Protein AF-A0A3S1ZKA1-F1 (afdb_monomer_lite)

Secondary structure (DSSP, 8-state):
-TTTS-SSSTT--S-SHHHHHHHHHGGGT--TTS--PPP-TT-EE---TTT----EE-----BTB------SS---------TTTTS---SSSPPPPPPP--------S-PPP----TT--

Sequence (121 aa):
YWVTKDKDHPFVTRYNCYCNLTRAVAPHGLKAADLHDNVNLFMKCYIDPETGLHPWEVTDVKKGDYVEFYAEMDVLCAVSICPSASGRYSYEEEQEATRPIDIEIYDTGKFLPDYEDPLDL

Radius of gyration: 18.37 Å; chains: 1; bounding box: 40×42×48 Å

Structure (mmCIF, N/CA/C/O backbone):
data_AF-A0A3S1ZKA1-F1
#
_entry.id   AF-A0A3S1ZKA1-F1
#
loop_
_atom_site.group_PDB
_atom_site.id
_atom_site.type_symbol
_atom_site.label_atom_id
_atom_site.label_alt_id
_atom_site.label_comp_id
_atom_site.label_asym_id
_atom_site.label_entity_id
_atom_site.label_seq_id
_atom_site.pdbx_PDB_ins_code
_atom_site.Cartn_x
_atom_site.Cartn_y
_atom_site.Cartn_z
_atom_site.occupancy
_atom_site.B_iso_or_equiv
_atom_site.auth_seq_id
_atom_site.auth_comp_id
_atom_site.auth_asym_id
_atom_site.auth_atom_id
_atom_site.pdbx_PDB_model_num
ATOM 1 N N . TYR A 1 1 ? -2.595 -8.058 -18.701 1.00 49.69 1 TYR A N 1
ATOM 2 C CA . TYR A 1 1 ? -3.835 -7.945 -19.488 1.00 49.69 1 TYR A CA 1
ATOM 3 C C . TYR A 1 1 ? -3.991 -6.541 -20.059 1.00 49.69 1 TYR A C 1
ATOM 5 O O . TYR A 1 1 ? -4.034 -6.413 -21.272 1.00 49.69 1 TYR A O 1
ATOM 13 N N . TRP A 1 2 ? -3.993 -5.493 -19.224 1.00 44.47 2 TRP A N 1
ATOM 14 C CA . TRP A 1 2 ? -4.221 -4.106 -19.665 1.00 44.47 2 TRP A CA 1
ATOM 15 C C . TRP A 1 2 ? -3.203 -3.567 -20.685 1.00 44.47 2 TRP A C 1
ATOM 17 O O . TRP A 1 2 ? -3.601 -2.911 -21.639 1.00 44.47 2 TRP A O 1
ATOM 27 N N . VAL A 1 3 ? -1.914 -3.890 -20.529 1.00 54.53 3 VAL A N 1
ATOM 28 C CA . VAL A 1 3 ? -0.844 -3.373 -21.407 1.00 54.53 3 VAL A CA 1
ATOM 29 C C . VAL A 1 3 ? -0.718 -4.173 -22.709 1.00 54.53 3 VAL A C 1
ATOM 31 O O . VAL A 1 3 ? -0.553 -3.598 -23.778 1.00 54.53 3 VAL A O 1
ATOM 34 N N . THR A 1 4 ? -0.826 -5.502 -22.643 1.00 61.00 4 THR A N 1
ATOM 35 C CA . THR A 1 4 ? -0.540 -6.392 -23.782 1.00 61.00 4 THR A CA 1
ATOM 36 C C . THR A 1 4 ? -1.759 -6.698 -24.648 1.00 61.00 4 THR A C 1
ATOM 38 O O . THR A 1 4 ? -1.586 -7.150 -25.774 1.00 61.00 4 THR A O 1
ATOM 41 N N . LYS A 1 5 ? -2.989 -6.524 -24.131 1.00 67.56 5 LYS A N 1
ATOM 42 C CA . LYS A 1 5 ? -4.272 -7.009 -24.704 1.00 67.56 5 LYS A CA 1
ATOM 43 C C . LYS A 1 5 ? -4.340 -8.516 -25.012 1.00 67.56 5 LYS A C 1
ATOM 45 O O . LYS A 1 5 ? -5.417 -9.034 -25.280 1.00 67.56 5 LYS A O 1
ATOM 50 N N . ASP A 1 6 ? -3.225 -9.223 -24.900 1.00 73.81 6 ASP A N 1
ATOM 51 C CA . ASP A 1 6 ? -3.096 -10.668 -24.912 1.00 73.81 6 ASP A CA 1
ATOM 52 C C . ASP A 1 6 ? -3.074 -11.188 -23.466 1.00 73.81 6 ASP A C 1
ATOM 54 O O . ASP A 1 6 ? -2.237 -10.779 -22.653 1.00 73.81 6 ASP A O 1
ATOM 58 N N . LYS A 1 7 ? -4.041 -12.051 -23.140 1.00 69.25 7 LYS A N 1
ATOM 59 C CA . LYS A 1 7 ? -4.207 -12.680 -21.821 1.00 69.25 7 LYS A CA 1
ATOM 60 C C . LYS A 1 7 ? -3.216 -13.823 -21.579 1.00 69.25 7 LYS A C 1
ATOM 62 O O . LYS A 1 7 ? -2.982 -14.146 -20.420 1.00 69.25 7 LYS A O 1
ATOM 67 N N . ASP A 1 8 ? -2.672 -14.395 -22.650 1.00 79.69 8 ASP A N 1
ATOM 68 C CA . ASP A 1 8 ? -1.761 -15.537 -22.627 1.00 79.69 8 ASP A CA 1
ATOM 69 C C . ASP A 1 8 ? -0.296 -15.078 -22.765 1.00 79.69 8 ASP A C 1
ATOM 71 O O . ASP A 1 8 ? 0.625 -15.892 -22.712 1.00 79.69 8 ASP A O 1
ATOM 75 N N . HIS A 1 9 ? -0.064 -13.762 -22.880 1.00 74.62 9 HIS A N 1
ATOM 76 C CA . HIS A 1 9 ? 1.275 -13.183 -22.903 1.00 74.62 9 HIS A CA 1
ATOM 77 C C . HIS A 1 9 ? 2.050 -13.606 -21.644 1.00 74.62 9 HIS A C 1
ATOM 79 O O . HIS A 1 9 ? 1.519 -13.464 -20.538 1.00 74.62 9 HIS A O 1
ATOM 85 N N . PRO A 1 10 ? 3.330 -14.008 -21.752 1.00 71.38 10 PRO A N 1
ATOM 86 C CA . PRO A 1 10 ? 4.127 -14.511 -20.624 1.00 71.38 10 PRO A CA 1
ATOM 87 C C . PRO A 1 10 ? 4.297 -13.515 -19.463 1.00 71.38 10 PRO A C 1
ATOM 89 O O . PRO A 1 10 ? 4.688 -13.896 -18.365 1.00 71.38 10 PRO A O 1
ATOM 92 N N . PHE A 1 11 ? 3.971 -12.240 -19.686 1.00 66.44 11 PHE A N 1
ATOM 93 C CA . PHE A 1 11 ? 4.029 -11.172 -18.681 1.00 66.44 11 PHE A CA 1
ATOM 94 C C . PHE A 1 11 ? 2.662 -10.849 -18.055 1.00 66.44 11 PHE A C 1
ATOM 96 O O . PHE A 1 11 ? 2.563 -9.993 -17.176 1.00 66.44 11 PHE A O 1
ATOM 103 N N . VAL A 1 12 ? 1.583 -11.524 -18.470 1.00 69.88 12 VAL A N 1
ATOM 104 C CA . VAL A 1 12 ? 0.302 -11.461 -17.762 1.00 69.88 12 VAL A CA 1
ATOM 105 C C . VAL A 1 12 ? 0.341 -12.425 -16.589 1.00 69.88 12 VAL A C 1
ATOM 107 O O . VAL A 1 12 ? 0.179 -13.631 -16.726 1.00 69.88 12 VAL A O 1
ATOM 110 N N . THR A 1 13 ? 0.515 -11.855 -15.403 1.00 78.06 13 THR A N 1
ATOM 111 C CA . THR A 1 13 ? 0.557 -12.591 -14.141 1.00 78.06 13 THR A CA 1
ATOM 112 C C . THR A 1 13 ? -0.600 -12.204 -13.222 1.00 78.06 13 THR A C 1
ATOM 114 O O . THR A 1 13 ? -1.122 -11.089 -13.292 1.00 78.06 13 THR A O 1
ATOM 117 N N . ARG A 1 14 ? -0.989 -13.122 -12.327 1.00 81.25 14 ARG A N 1
ATOM 118 C CA . ARG A 1 14 ? -1.882 -12.851 -11.181 1.00 81.25 14 ARG A CA 1
ATOM 119 C C . ARG A 1 14 ? -1.115 -12.486 -9.902 1.00 81.25 14 ARG A C 1
ATOM 121 O O . ARG A 1 14 ? -1.739 -12.171 -8.888 1.00 81.25 14 ARG A O 1
ATOM 128 N N . TYR A 1 15 ? 0.216 -12.519 -9.953 1.00 85.00 15 TYR A N 1
ATOM 129 C CA . TYR A 1 15 ? 1.114 -12.036 -8.907 1.00 85.00 15 TYR A CA 1
ATOM 130 C C . TYR A 1 15 ? 1.342 -10.535 -9.106 1.00 85.00 15 TYR A C 1
ATOM 132 O O . TYR A 1 15 ? 2.340 -10.114 -9.679 1.00 85.00 15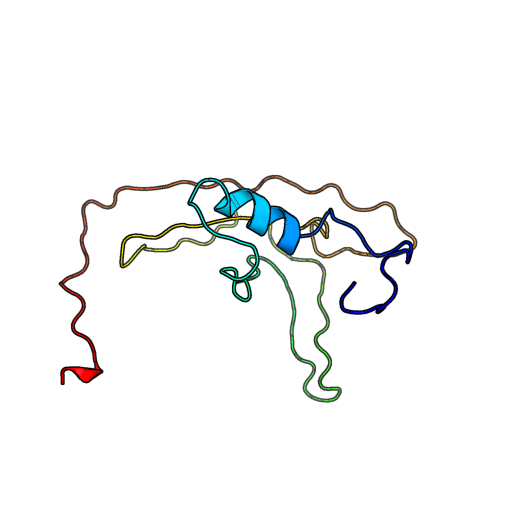 TYR A O 1
ATOM 140 N N . ASN A 1 16 ? 0.360 -9.727 -8.709 1.00 88.62 16 ASN A N 1
ATOM 141 C CA . ASN A 1 16 ? 0.393 -8.268 -8.815 1.00 88.62 16 ASN A CA 1
ATOM 142 C C . ASN A 1 16 ? -0.446 -7.626 -7.695 1.00 88.62 16 ASN A C 1
ATOM 144 O O . ASN A 1 16 ? -1.309 -8.286 -7.108 1.00 88.62 16 ASN A O 1
ATOM 148 N N . CYS A 1 17 ? -0.214 -6.337 -7.421 1.00 93.50 17 CYS A N 1
ATOM 149 C CA . CYS A 1 17 ? -0.902 -5.608 -6.350 1.00 93.50 17 CYS A CA 1
ATOM 150 C C . CYS A 1 17 ? -2.422 -5.608 -6.508 1.00 93.50 17 CYS A C 1
ATOM 152 O O . CYS A 1 17 ? -3.132 -5.822 -5.533 1.00 93.50 17 CYS A O 1
ATOM 154 N N . TYR A 1 18 ? -2.929 -5.449 -7.731 1.00 93.69 18 TYR A N 1
ATOM 155 C CA . TYR A 1 18 ? -4.368 -5.438 -7.994 1.00 93.69 18 TYR A CA 1
ATOM 156 C C . TYR A 1 18 ? -5.045 -6.744 -7.551 1.00 93.69 18 TYR A C 1
ATOM 158 O O . TYR A 1 18 ? -6.046 -6.732 -6.834 1.00 93.69 18 TYR A O 1
ATOM 166 N N . CYS A 1 19 ? -4.473 -7.894 -7.912 1.00 93.81 19 CYS A N 1
ATOM 167 C CA . CYS A 1 19 ? -4.979 -9.195 -7.491 1.00 93.81 19 CYS A CA 1
ATOM 168 C C . CYS A 1 19 ? -4.776 -9.443 -5.987 1.00 93.81 19 CYS A C 1
ATOM 170 O O . CYS A 1 19 ? -5.629 -10.082 -5.373 1.00 93.81 19 CYS A O 1
ATOM 172 N N . ASN A 1 20 ? -3.682 -8.957 -5.391 1.00 95.44 20 ASN A N 1
ATOM 173 C CA . ASN A 1 20 ? -3.456 -9.039 -3.944 1.00 95.44 20 ASN A CA 1
ATOM 174 C C . ASN A 1 20 ? -4.540 -8.271 -3.174 1.00 95.44 20 ASN A C 1
ATOM 176 O O . ASN A 1 20 ? -5.201 -8.854 -2.318 1.00 95.44 20 ASN A O 1
ATOM 180 N N . LEU A 1 21 ? -4.774 -7.009 -3.539 1.00 97.12 21 LEU A N 1
ATOM 181 C CA . LEU A 1 21 ? -5.782 -6.143 -2.928 1.00 97.12 21 LEU A CA 1
ATOM 182 C C . LEU A 1 21 ? -7.194 -6.688 -3.138 1.00 97.12 21 LEU A C 1
ATOM 184 O O . LEU A 1 21 ? -7.959 -6.762 -2.185 1.00 97.12 21 LEU A O 1
ATOM 188 N N . THR A 1 22 ? -7.511 -7.183 -4.340 1.00 96.25 22 THR A N 1
ATOM 189 C CA . THR A 1 22 ? -8.820 -7.802 -4.620 1.00 96.25 22 THR A CA 1
ATOM 190 C C . THR A 1 22 ? -9.100 -8.963 -3.664 1.00 96.25 22 THR A C 1
ATOM 192 O O . THR A 1 22 ? -10.216 -9.110 -3.176 1.00 96.25 22 THR A O 1
ATOM 195 N N . ARG A 1 23 ? -8.091 -9.796 -3.376 1.00 96.56 23 ARG A N 1
ATOM 196 C CA . ARG A 1 23 ? -8.233 -10.900 -2.416 1.00 96.56 23 ARG A CA 1
ATOM 197 C C . ARG A 1 23 ? -8.323 -10.406 -0.974 1.00 96.56 23 ARG A C 1
ATOM 199 O O . ARG A 1 23 ? -9.065 -11.003 -0.205 1.00 96.56 23 ARG A O 1
ATOM 206 N N . ALA A 1 24 ? -7.592 -9.349 -0.622 1.00 97.06 24 ALA A N 1
ATOM 207 C CA . ALA A 1 24 ? -7.591 -8.781 0.725 1.00 97.06 24 ALA A CA 1
ATOM 208 C C . ALA A 1 24 ? -8.951 -8.175 1.105 1.00 97.06 24 ALA A C 1
ATOM 210 O O . ALA A 1 24 ? -9.394 -8.345 2.234 1.00 97.06 24 ALA A O 1
ATOM 211 N N . VAL A 1 25 ? -9.636 -7.523 0.160 1.00 97.75 25 VAL A N 1
ATOM 212 C CA . VAL A 1 25 ? -10.931 -6.870 0.424 1.00 97.75 25 VAL A CA 1
ATOM 213 C C . VAL A 1 25 ? -12.136 -7.808 0.291 1.00 97.75 25 VAL A C 1
ATOM 215 O O . VAL A 1 25 ? -13.196 -7.526 0.845 1.00 97.75 25 VAL A O 1
ATOM 218 N N . ALA A 1 26 ? -11.991 -8.945 -0.399 1.00 97.75 26 ALA A N 1
ATOM 219 C CA . ALA A 1 26 ? -13.088 -9.884 -0.652 1.00 97.75 26 ALA A CA 1
ATOM 220 C C . ALA A 1 26 ? -13.836 -10.381 0.609 1.00 97.75 26 ALA A C 1
ATOM 222 O O . ALA A 1 26 ? -15.066 -10.457 0.562 1.00 97.75 26 ALA A O 1
ATOM 223 N N . PRO A 1 27 ? -13.172 -10.675 1.749 1.00 98.31 27 PRO A N 1
ATOM 224 C CA . PRO A 1 27 ? -13.856 -11.033 2.997 1.00 98.31 27 PRO A CA 1
ATOM 225 C C . PRO A 1 27 ? -14.794 -9.948 3.544 1.00 98.31 27 PRO A C 1
ATOM 227 O O . PRO A 1 27 ? -15.701 -10.263 4.308 1.00 98.31 27 PRO A O 1
ATOM 230 N N . HIS A 1 28 ? -14.610 -8.691 3.131 1.00 97.62 28 HIS A N 1
ATOM 231 C CA . HIS A 1 28 ? -15.448 -7.552 3.514 1.00 97.62 28 HIS A CA 1
ATOM 232 C C . HIS A 1 28 ? -16.605 -7.306 2.527 1.00 97.62 28 HIS A C 1
ATOM 234 O O . HIS A 1 28 ? -17.262 -6.273 2.587 1.00 97.62 28 HIS A O 1
ATOM 240 N N . GLY A 1 29 ? -16.862 -8.240 1.601 1.00 97.88 29 GLY A N 1
ATOM 241 C CA . GLY A 1 29 ? -17.937 -8.138 0.607 1.00 97.88 29 GLY A CA 1
ATOM 242 C C . GLY A 1 29 ? -17.610 -7.250 -0.598 1.00 97.88 29 GLY A C 1
ATOM 243 O O . GLY A 1 29 ? -18.451 -7.101 -1.487 1.00 97.88 29 GLY A O 1
ATOM 244 N N . LEU A 1 30 ? -16.392 -6.706 -0.652 1.00 97.88 30 LEU A N 1
ATOM 245 C CA . LEU A 1 30 ? -15.908 -5.860 -1.737 1.00 97.88 30 LEU A CA 1
ATOM 246 C C . LEU A 1 30 ? -15.362 -6.694 -2.901 1.00 97.88 30 LEU A C 1
ATOM 248 O O . LEU A 1 30 ? -14.912 -7.832 -2.751 1.00 97.88 30 LEU A O 1
ATOM 252 N N . LYS A 1 31 ? -15.402 -6.114 -4.095 1.00 95.88 31 LYS A N 1
ATOM 253 C CA . LYS A 1 31 ? -14.980 -6.717 -5.357 1.00 95.88 31 LYS A CA 1
ATOM 254 C C . LYS A 1 31 ? -13.862 -5.892 -5.978 1.00 95.88 31 LYS A C 1
ATOM 256 O O . LYS A 1 31 ? -13.578 -4.766 -5.598 1.00 95.88 31 LYS A O 1
ATOM 261 N N . ALA A 1 32 ? -13.267 -6.445 -7.027 1.00 92.81 32 ALA A N 1
ATOM 262 C CA . ALA A 1 32 ? -12.205 -5.783 -7.779 1.00 92.81 32 ALA A CA 1
ATOM 263 C C . ALA A 1 32 ? -12.632 -4.441 -8.419 1.00 92.81 32 ALA A C 1
ATOM 265 O O . ALA A 1 32 ? -11.770 -3.651 -8.789 1.00 92.81 32 ALA A O 1
ATOM 266 N N . ALA A 1 33 ? -13.942 -4.214 -8.581 1.00 94.94 33 ALA A N 1
ATOM 267 C CA . ALA A 1 33 ? -14.521 -2.966 -9.082 1.00 94.94 33 ALA A CA 1
ATOM 268 C C . ALA A 1 33 ? -14.634 -1.872 -8.006 1.00 94.94 33 ALA A C 1
ATOM 270 O O . ALA A 1 33 ? -14.779 -0.709 -8.358 1.00 94.94 33 ALA A O 1
ATOM 271 N N . ASP A 1 34 ? -14.557 -2.245 -6.726 1.00 96.19 34 ASP A N 1
ATOM 272 C CA . ASP A 1 34 ? -14.585 -1.316 -5.591 1.00 96.19 34 ASP A CA 1
ATOM 273 C C . ASP A 1 34 ? -13.172 -0.824 -5.226 1.00 96.19 34 ASP A C 1
ATOM 275 O O . ASP A 1 34 ? -13.003 0.029 -4.359 1.00 96.19 34 ASP A O 1
ATOM 279 N N . LEU A 1 35 ? -12.138 -1.369 -5.879 1.00 94.81 35 LEU A N 1
ATOM 280 C CA . LEU A 1 35 ? -10.768 -0.893 -5.739 1.00 94.81 35 LEU A CA 1
ATOM 281 C C . LEU A 1 35 ? -10.565 0.391 -6.544 1.00 94.81 35 LEU A C 1
ATOM 283 O O . LEU A 1 35 ? -10.945 0.476 -7.711 1.00 94.81 35 LEU A O 1
ATOM 287 N N . HIS A 1 36 ? -9.881 1.343 -5.927 1.00 93.56 36 HIS A N 1
ATOM 288 C CA . HIS A 1 36 ? -9.388 2.565 -6.548 1.00 93.56 36 HIS A CA 1
ATOM 289 C C . HIS A 1 36 ? -7.867 2.486 -6.763 1.00 93.56 36 HIS A C 1
ATOM 291 O O . HIS A 1 36 ? -7.214 1.514 -6.364 1.00 93.56 36 HIS A O 1
ATOM 297 N N . ASP A 1 37 ? -7.296 3.524 -7.374 1.00 94.44 37 ASP A N 1
ATOM 298 C CA . ASP A 1 37 ? -5.845 3.683 -7.467 1.00 94.44 37 ASP A CA 1
ATOM 299 C C . ASP A 1 37 ? -5.230 3.721 -6.062 1.00 94.44 37 ASP A C 1
ATOM 301 O O . ASP A 1 37 ? -5.737 4.384 -5.154 1.00 94.44 37 ASP A O 1
ATOM 305 N N . ASN A 1 38 ? -4.154 2.967 -5.853 1.00 94.06 38 ASN A N 1
ATOM 306 C CA . ASN A 1 38 ? -3.523 2.845 -4.548 1.00 94.06 38 ASN A CA 1
ATOM 307 C C . ASN A 1 38 ? -2.524 3.980 -4.287 1.00 94.06 38 ASN A C 1
ATOM 309 O O . ASN A 1 38 ? -1.934 4.548 -5.205 1.00 94.06 38 ASN A O 1
ATOM 313 N N . VAL A 1 39 ? -2.248 4.239 -3.010 1.00 94.81 39 VAL A N 1
ATOM 314 C CA . VAL A 1 39 ? -1.081 5.029 -2.607 1.00 94.81 39 VAL A CA 1
ATOM 315 C C . VAL A 1 39 ? 0.134 4.100 -2.579 1.00 94.81 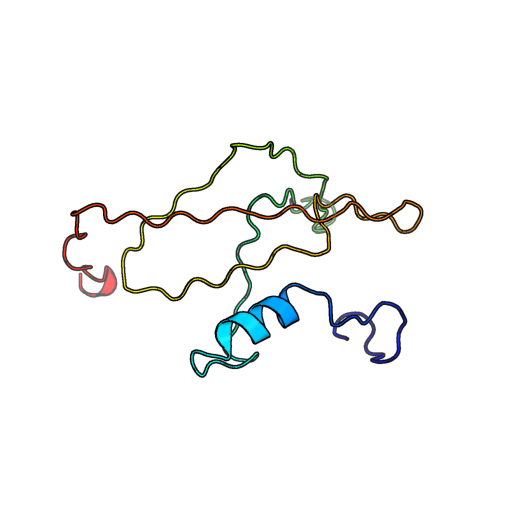39 VAL A C 1
ATOM 317 O O . VAL A 1 39 ? 0.142 3.093 -1.869 1.00 94.81 39 VAL A O 1
ATOM 320 N N . ASN A 1 40 ? 1.160 4.409 -3.372 1.00 94.56 40 ASN A N 1
ATOM 321 C CA . ASN A 1 40 ? 2.377 3.600 -3.446 1.00 94.56 40 ASN A CA 1
ATOM 322 C C . ASN A 1 40 ? 3.394 4.056 -2.393 1.00 94.56 40 ASN A C 1
ATOM 324 O O . ASN A 1 40 ? 4.258 4.889 -2.656 1.00 94.56 40 ASN A O 1
ATOM 328 N N . LEU A 1 41 ? 3.278 3.498 -1.187 1.00 95.31 41 LEU A N 1
ATOM 329 C CA . LEU A 1 41 ? 4.202 3.777 -0.088 1.00 95.31 41 LEU A CA 1
ATOM 330 C C . LEU A 1 41 ? 5.612 3.282 -0.422 1.00 95.31 41 LEU A C 1
ATOM 332 O O . LEU A 1 41 ? 5.784 2.189 -0.962 1.00 95.31 41 LEU A O 1
ATOM 336 N N . PHE A 1 42 ? 6.612 4.101 -0.093 1.00 95.00 42 PHE A N 1
ATOM 337 C CA . PHE A 1 42 ? 8.040 3.848 -0.332 1.00 95.00 42 PHE A CA 1
ATOM 338 C C . 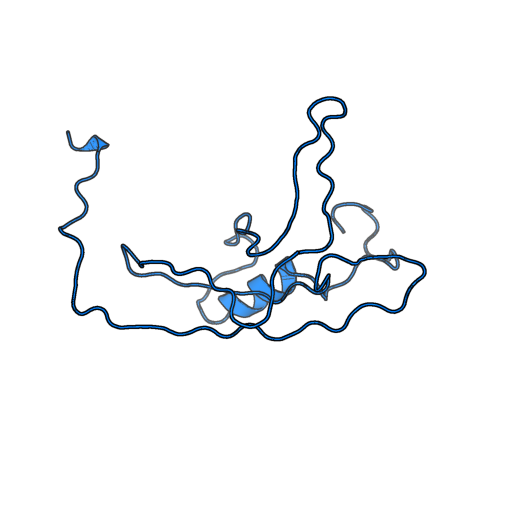PHE A 1 42 ? 8.447 3.664 -1.804 1.00 95.00 42 PHE A C 1
ATOM 340 O O . PHE A 1 42 ? 9.609 3.364 -2.080 1.00 95.00 42 PHE A O 1
ATOM 347 N N . MET A 1 43 ? 7.538 3.857 -2.764 1.00 94.06 43 MET A N 1
ATOM 348 C CA . MET A 1 43 ? 7.887 3.871 -4.181 1.00 94.06 43 MET A CA 1
ATOM 349 C C . MET A 1 43 ? 8.571 5.190 -4.526 1.00 94.06 43 MET A C 1
ATOM 351 O O . MET A 1 43 ? 8.053 6.266 -4.237 1.00 94.06 43 MET A O 1
ATOM 355 N N . LYS A 1 44 ? 9.726 5.101 -5.185 1.00 93.62 44 LYS A N 1
ATOM 356 C CA . LYS A 1 44 ? 10.456 6.264 -5.675 1.00 93.62 44 LYS A CA 1
ATOM 357 C C . LYS A 1 44 ? 10.164 6.447 -7.160 1.00 93.62 44 LYS A C 1
ATOM 359 O O . LYS A 1 44 ? 10.678 5.701 -7.987 1.00 93.62 44 LYS A O 1
ATOM 364 N N . CYS A 1 45 ? 9.316 7.408 -7.501 1.00 92.12 45 CYS A N 1
ATOM 365 C CA . CYS A 1 45 ? 8.975 7.740 -8.883 1.00 92.12 45 CYS A CA 1
ATOM 366 C C . CYS A 1 45 ? 8.790 9.245 -9.055 1.00 92.12 45 CYS A C 1
ATOM 368 O O . CYS A 1 45 ? 8.596 9.977 -8.084 1.00 92.12 45 CYS A O 1
ATOM 370 N N . TYR A 1 46 ? 8.877 9.706 -10.295 1.00 91.19 46 TYR A N 1
ATOM 371 C CA . TYR A 1 46 ? 8.677 11.106 -10.650 1.00 91.19 46 TYR A CA 1
ATOM 372 C C . TYR A 1 46 ? 8.101 11.209 -12.056 1.00 91.19 46 TYR A C 1
ATOM 374 O O . TYR A 1 46 ? 8.163 10.260 -12.833 1.00 91.19 46 TYR A O 1
ATOM 382 N N . ILE A 1 47 ? 7.530 12.368 -12.377 1.00 94.62 47 ILE A N 1
ATOM 383 C CA . ILE A 1 47 ? 7.146 12.708 -13.745 1.00 94.62 47 ILE A CA 1
ATOM 384 C C . ILE A 1 47 ? 8.304 13.495 -14.347 1.00 94.62 47 ILE A C 1
ATOM 386 O O . ILE A 1 47 ? 8.690 14.534 -13.811 1.00 94.62 47 ILE A O 1
ATOM 390 N N . ASP A 1 48 ? 8.863 12.991 -15.439 1.00 93.75 48 ASP A N 1
ATOM 391 C CA . ASP A 1 48 ? 9.855 13.711 -16.226 1.00 93.75 48 ASP A CA 1
ATOM 392 C C . ASP A 1 48 ? 9.158 14.885 -16.941 1.00 93.75 48 ASP A C 1
ATOM 394 O O . ASP A 1 48 ? 8.264 14.653 -17.761 1.00 93.75 48 ASP A O 1
ATOM 398 N N . PRO A 1 49 ? 9.522 16.145 -16.644 1.00 93.94 49 PRO A N 1
ATOM 399 C CA . PRO A 1 49 ? 8.855 17.308 -17.220 1.00 93.94 49 PRO A CA 1
ATOM 400 C C . PRO A 1 49 ? 9.149 17.506 -18.714 1.00 93.94 49 PRO A C 1
ATOM 402 O O . PRO A 1 49 ? 8.388 18.204 -19.382 1.00 93.94 49 PRO A O 1
ATOM 405 N N . GLU A 1 50 ? 10.226 16.924 -19.248 1.00 96.06 50 GLU A N 1
ATOM 406 C CA . GLU A 1 50 ? 10.593 17.044 -20.662 1.00 96.06 50 GLU A CA 1
ATOM 407 C C . GLU A 1 50 ? 9.897 15.978 -21.510 1.00 96.06 50 GLU A C 1
ATOM 409 O O . GLU A 1 50 ? 9.367 16.278 -22.581 1.00 96.06 50 GLU A O 1
ATOM 414 N N . THR A 1 51 ? 9.882 14.728 -21.035 1.00 95.94 51 THR A N 1
ATOM 415 C CA . THR A 1 51 ? 9.328 13.595 -21.796 1.00 95.94 51 THR A CA 1
ATOM 416 C C . THR A 1 51 ? 7.884 13.256 -21.429 1.00 95.94 51 THR A C 1
ATOM 418 O O . THR A 1 51 ? 7.201 12.572 -22.194 1.00 95.94 51 THR A O 1
ATOM 421 N N . GLY A 1 52 ? 7.404 13.703 -20.265 1.00 93.50 52 GLY A N 1
ATOM 422 C CA . GLY A 1 52 ? 6.110 13.315 -19.702 1.00 93.50 52 GLY A CA 1
ATOM 423 C C . GLY A 1 52 ? 6.051 11.857 -19.231 1.00 93.50 52 GLY A C 1
ATOM 424 O O . GLY A 1 52 ? 4.974 11.368 -18.888 1.00 93.50 52 GLY A O 1
ATOM 425 N N . LEU A 1 53 ? 7.178 11.139 -19.239 1.00 91.94 53 LEU A N 1
ATOM 426 C CA . LEU A 1 53 ? 7.249 9.767 -18.748 1.00 91.94 53 LEU A CA 1
ATOM 427 C C . LEU A 1 53 ? 7.202 9.737 -17.218 1.00 91.94 53 LEU A C 1
ATOM 429 O O . LEU A 1 53 ? 7.561 10.700 -16.545 1.00 91.94 53 LEU A O 1
ATOM 433 N N . HIS A 1 54 ? 6.784 8.597 -16.670 1.00 88.75 54 HIS A N 1
ATOM 434 C CA . HIS A 1 54 ? 6.730 8.348 -15.230 1.00 88.75 54 HIS A CA 1
ATOM 435 C C . HIS A 1 54 ? 7.715 7.232 -14.837 1.00 88.75 54 HIS A C 1
ATOM 437 O O . HIS A 1 54 ? 7.293 6.096 -14.585 1.00 88.75 54 HIS A O 1
ATOM 443 N N . PRO A 1 55 ? 9.035 7.494 -14.883 1.00 87.44 55 PRO A N 1
ATOM 444 C CA . PRO A 1 55 ? 10.032 6.529 -14.446 1.00 87.44 55 PRO A CA 1
ATOM 445 C C . PRO A 1 55 ? 9.935 6.265 -12.938 1.00 87.44 55 PRO A C 1
ATOM 447 O O . PRO A 1 55 ? 9.527 7.115 -12.142 1.00 87.44 55 PRO A O 1
ATOM 450 N N . TRP A 1 56 ? 10.367 5.072 -12.546 1.00 88.12 56 TRP A N 1
ATOM 451 C CA . TRP A 1 56 ? 10.598 4.712 -11.153 1.00 88.12 56 TRP A CA 1
ATOM 452 C C . TRP A 1 56 ? 12.059 4.320 -10.950 1.00 88.12 56 TRP A C 1
ATOM 454 O O . TRP A 1 56 ? 12.740 3.864 -11.869 1.00 88.12 56 TRP A O 1
ATOM 464 N N . GLU A 1 57 ? 12.530 4.494 -9.726 1.00 89.94 57 GLU A N 1
ATOM 465 C CA . GLU A 1 57 ? 13.878 4.170 -9.284 1.00 89.94 57 GLU A CA 1
ATOM 466 C C . GLU A 1 57 ? 13.828 3.137 -8.157 1.00 89.94 57 GLU A C 1
ATOM 468 O O . GLU A 1 57 ? 12.779 2.870 -7.564 1.00 89.94 57 GLU A O 1
ATOM 473 N N . VAL A 1 58 ? 14.990 2.567 -7.837 1.00 90.88 58 VAL A N 1
ATOM 474 C CA . VAL A 1 58 ? 15.145 1.765 -6.623 1.00 90.88 58 VAL A CA 1
ATOM 475 C C . VAL A 1 58 ? 14.855 2.655 -5.414 1.00 90.88 58 VAL A C 1
ATOM 477 O O . VAL A 1 58 ? 15.424 3.742 -5.288 1.00 90.88 58 VAL A O 1
ATOM 480 N N . THR A 1 59 ? 13.970 2.192 -4.534 1.00 92.25 59 THR A N 1
ATOM 481 C CA . THR A 1 59 ? 13.663 2.875 -3.274 1.00 92.25 59 THR A CA 1
ATOM 482 C C . THR A 1 59 ? 14.908 3.017 -2.394 1.00 92.25 59 THR A C 1
ATOM 484 O O . THR A 1 59 ? 15.781 2.147 -2.372 1.00 92.25 59 THR A O 1
ATOM 487 N N . ASP A 1 60 ? 14.989 4.116 -1.654 1.00 93.62 60 ASP A N 1
ATOM 488 C CA . ASP A 1 60 ? 16.030 4.414 -0.671 1.00 93.62 60 ASP A CA 1
ATOM 489 C C . ASP A 1 60 ? 15.615 4.076 0.772 1.00 93.62 60 ASP A C 1
ATOM 491 O O . ASP A 1 60 ? 16.411 4.276 1.698 1.00 93.62 60 ASP A O 1
ATOM 495 N N . VAL A 1 61 ? 14.408 3.520 0.949 1.00 93.81 61 VAL A N 1
ATOM 496 C CA . VAL A 1 61 ? 13.865 3.096 2.243 1.00 93.81 61 VAL A CA 1
ATOM 497 C C . VAL A 1 61 ? 14.738 2.024 2.901 1.00 93.81 61 VAL A C 1
ATOM 499 O O . VAL A 1 61 ? 15.275 1.115 2.258 1.00 93.81 61 VAL A O 1
ATOM 502 N N . LYS A 1 62 ? 14.862 2.103 4.220 1.00 93.31 62 LYS A N 1
ATOM 503 C CA . LYS A 1 62 ? 15.643 1.199 5.064 1.00 93.31 62 LYS A CA 1
ATOM 504 C C . LYS A 1 62 ? 14.746 0.557 6.112 1.00 93.31 62 LYS A C 1
ATOM 506 O O . LYS A 1 62 ? 13.670 1.044 6.445 1.00 93.31 62 LYS A O 1
ATOM 511 N N . LYS A 1 63 ? 15.206 -0.563 6.677 1.00 94.19 63 LYS A N 1
ATOM 512 C CA . LYS A 1 63 ? 14.516 -1.195 7.807 1.00 94.19 63 LYS A CA 1
ATOM 513 C C . LYS A 1 63 ? 14.400 -0.188 8.958 1.00 94.19 63 LYS A C 1
ATOM 515 O O . LYS A 1 63 ? 15.423 0.280 9.448 1.00 94.19 63 LYS A O 1
ATOM 520 N N . GLY A 1 64 ? 13.173 0.055 9.408 1.00 95.56 64 GLY A N 1
ATOM 521 C CA . GLY A 1 64 ? 12.864 1.000 10.480 1.00 95.56 64 GLY A CA 1
ATOM 522 C C . GLY A 1 64 ? 12.314 2.338 9.988 1.00 95.56 64 GLY A C 1
ATOM 523 O O . GLY A 1 64 ? 11.753 3.063 10.801 1.00 95.56 64 GLY A O 1
ATOM 524 N N . ASP A 1 65 ? 12.411 2.645 8.691 1.00 9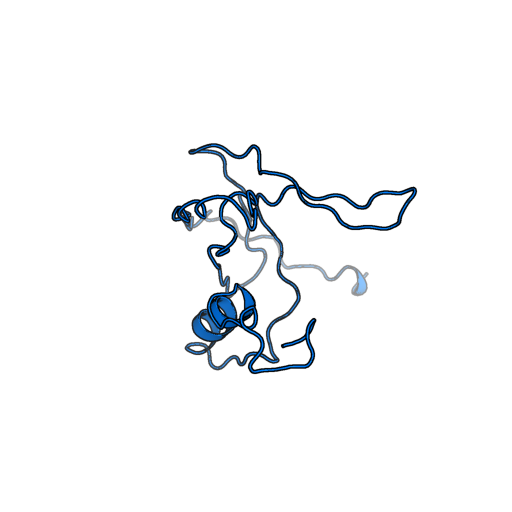7.31 65 ASP A N 1
ATOM 525 C CA . ASP A 1 65 ? 11.641 3.749 8.120 1.00 97.31 65 ASP A CA 1
ATOM 526 C C . ASP A 1 65 ? 10.150 3.395 8.166 1.00 97.31 65 ASP A C 1
ATOM 528 O O . ASP A 1 65 ? 9.760 2.256 7.890 1.00 97.31 65 ASP A O 1
ATOM 532 N N . TYR A 1 66 ? 9.319 4.373 8.517 1.00 97.62 66 TYR A N 1
ATOM 533 C CA . TYR A 1 66 ? 7.877 4.201 8.631 1.00 97.62 66 TYR A CA 1
ATOM 534 C C . TYR A 1 66 ? 7.135 5.439 8.132 1.00 97.62 66 TYR A C 1
ATOM 536 O O . TYR A 1 66 ? 7.678 6.541 8.054 1.00 97.62 66 TYR A O 1
ATOM 544 N N . VAL A 1 67 ? 5.869 5.222 7.797 1.00 96.75 67 VAL A N 1
ATOM 545 C CA . VAL A 1 67 ? 4.869 6.269 7.616 1.00 96.75 67 VAL A CA 1
ATOM 546 C C . VAL A 1 67 ? 3.770 6.013 8.633 1.00 96.75 67 VAL A C 1
ATOM 548 O O . VAL A 1 67 ? 3.418 4.862 8.885 1.00 96.75 67 VAL A O 1
ATOM 551 N N . GLU A 1 68 ? 3.249 7.075 9.227 1.00 96.31 68 GLU A N 1
ATOM 552 C CA . GLU A 1 68 ? 2.173 6.993 10.206 1.00 96.31 68 GLU A CA 1
ATOM 553 C C . GLU A 1 68 ? 0.963 7.756 9.676 1.00 96.31 68 GLU A C 1
ATOM 555 O O . GLU A 1 68 ? 1.094 8.838 9.101 1.00 96.31 68 GLU A O 1
ATOM 560 N N . PHE A 1 69 ? -0.213 7.163 9.858 1.00 94.25 69 PHE A N 1
ATOM 561 C CA . PHE A 1 69 ? -1.489 7.749 9.481 1.00 94.25 69 PHE A CA 1
ATOM 562 C C . PHE A 1 69 ? -2.368 7.847 10.718 1.00 94.25 69 PHE A C 1
ATOM 564 O O . PHE A 1 69 ? -2.389 6.936 11.546 1.00 94.25 69 PHE A O 1
ATOM 571 N N . TYR A 1 70 ? -3.139 8.924 10.804 1.00 92.44 70 TYR A N 1
ATOM 572 C CA . TYR A 1 70 ? -4.239 9.030 11.747 1.00 92.44 70 TYR A CA 1
ATOM 573 C C . TYR A 1 70 ? -5.546 8.720 11.007 1.00 92.44 70 TYR A C 1
ATOM 575 O O . TYR A 1 70 ? -5.812 9.295 9.952 1.00 92.44 70 TYR A O 1
ATOM 583 N N . ALA A 1 71 ? -6.345 7.788 11.528 1.00 91.56 71 ALA A N 1
ATOM 584 C CA . ALA A 1 71 ? -7.641 7.453 10.949 1.00 91.56 71 ALA A CA 1
ATOM 585 C C . ALA A 1 71 ? -8.692 8.471 11.417 1.00 91.56 71 ALA A C 1
ATOM 587 O O . ALA A 1 71 ? -9.156 8.404 12.551 1.00 91.56 71 ALA A O 1
ATOM 588 N N . GLU A 1 72 ? -9.050 9.426 10.554 1.00 87.31 72 GLU A N 1
ATOM 589 C CA . GLU A 1 72 ? -10.043 10.468 10.878 1.00 87.31 72 GLU A CA 1
ATOM 590 C C . GLU A 1 72 ? -11.483 9.938 10.972 1.00 87.31 72 GLU A C 1
ATOM 592 O O . GLU A 1 72 ? -12.350 10.568 11.570 1.00 87.31 72 GLU A O 1
ATOM 597 N N . MET A 1 73 ? -11.727 8.763 10.396 1.00 87.19 73 MET A N 1
ATOM 598 C CA . MET A 1 73 ? -12.988 8.030 10.441 1.00 87.19 73 MET A CA 1
ATOM 599 C C . MET A 1 73 ? -12.707 6.524 10.478 1.00 87.19 73 MET A C 1
ATOM 601 O O . MET A 1 73 ? -11.558 6.095 10.333 1.00 87.19 73 MET A O 1
ATOM 605 N N . ASP A 1 74 ? -13.753 5.711 10.609 1.00 90.19 74 ASP A N 1
ATOM 606 C CA . ASP A 1 74 ? -13.635 4.261 10.464 1.00 90.19 74 ASP A CA 1
ATOM 607 C C . ASP A 1 74 ? -13.135 3.902 9.055 1.00 90.19 74 ASP A C 1
ATOM 609 O O . ASP A 1 74 ? -13.736 4.271 8.043 1.00 90.19 74 ASP A O 1
ATOM 613 N N . VAL A 1 75 ? -12.030 3.155 8.983 1.00 93.75 75 VAL A N 1
ATOM 614 C CA . VAL A 1 75 ? -11.381 2.784 7.719 1.00 93.75 75 VAL A CA 1
ATOM 615 C C . VAL A 1 75 ? -11.160 1.282 7.601 1.00 93.75 75 VAL A C 1
ATOM 617 O O . VAL A 1 75 ? -10.771 0.602 8.549 1.00 93.75 75 VAL A O 1
ATOM 620 N N . LEU A 1 76 ? -11.325 0.773 6.379 1.00 95.94 76 LEU A N 1
ATOM 621 C CA . LEU A 1 76 ? -10.794 -0.521 5.965 1.00 95.94 76 LEU A CA 1
ATOM 622 C C . LEU A 1 76 ? -9.500 -0.288 5.177 1.00 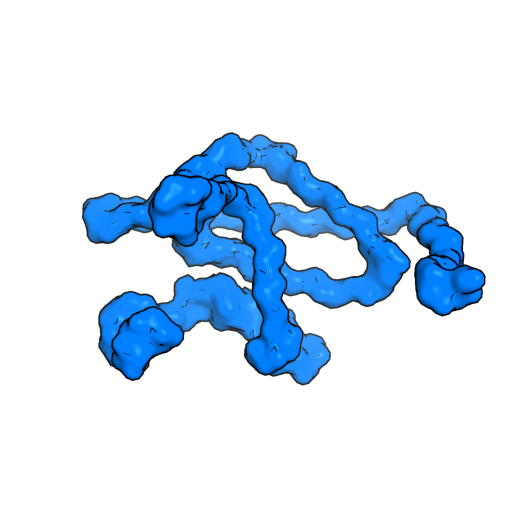95.94 76 LEU A C 1
ATOM 624 O O . LEU A 1 76 ? -9.542 0.134 4.023 1.00 95.94 76 LEU A O 1
ATOM 628 N N . CYS A 1 77 ? -8.350 -0.581 5.784 1.00 95.75 77 CYS A N 1
ATOM 629 C CA . CYS A 1 77 ? -7.052 -0.477 5.119 1.00 95.75 77 CYS A CA 1
ATOM 630 C C . CYS A 1 77 ? -6.613 -1.841 4.568 1.00 95.75 77 CYS A C 1
ATOM 632 O O . CYS A 1 77 ? -6.440 -2.798 5.323 1.00 95.75 77 CYS A O 1
ATOM 634 N N . ALA A 1 78 ? -6.411 -1.932 3.252 1.00 96.50 78 ALA A N 1
ATOM 635 C CA . ALA A 1 78 ? -5.854 -3.110 2.595 1.00 96.50 78 ALA A CA 1
ATOM 636 C C . ALA A 1 78 ? -4.449 -2.802 2.065 1.00 96.50 78 ALA A C 1
ATOM 638 O O . ALA A 1 78 ? -4.258 -1.871 1.284 1.00 96.50 78 ALA A O 1
ATOM 639 N N . VAL A 1 79 ? -3.468 -3.617 2.453 1.00 95.94 79 VAL A N 1
ATOM 640 C CA . VAL A 1 79 ? -2.060 -3.434 2.076 1.00 95.94 79 VAL A CA 1
ATOM 641 C C . VAL A 1 79 ? -1.593 -4.605 1.217 1.00 95.94 79 VAL A C 1
ATOM 643 O O . VAL A 1 79 ? -1.894 -5.766 1.490 1.00 95.94 79 VAL A O 1
ATOM 646 N N . SER A 1 80 ? -0.837 -4.301 0.163 1.00 96.06 80 SER A N 1
ATOM 647 C CA . SER A 1 80 ? -0.191 -5.299 -0.689 1.00 96.06 80 SER A CA 1
ATOM 648 C C . SER A 1 80 ? 1.313 -5.080 -0.696 1.00 96.06 80 SER A C 1
ATOM 650 O O . SER A 1 80 ? 1.781 -4.012 -1.079 1.00 96.06 80 SER A O 1
ATOM 652 N N . ILE A 1 81 ? 2.072 -6.134 -0.400 1.00 94.69 81 ILE A N 1
ATOM 653 C CA . ILE A 1 81 ? 3.505 -6.162 -0.695 1.00 94.69 81 ILE A CA 1
ATOM 654 C C . ILE A 1 81 ? 3.669 -6.271 -2.211 1.00 94.69 81 ILE A C 1
ATOM 656 O O . ILE A 1 81 ? 3.249 -7.260 -2.821 1.00 94.69 81 ILE A O 1
ATOM 660 N N . CYS A 1 82 ? 4.221 -5.227 -2.831 1.00 92.19 82 CYS A N 1
ATOM 661 C CA . CYS A 1 82 ? 4.400 -5.188 -4.275 1.00 92.19 82 CYS A CA 1
ATOM 662 C C . CYS A 1 82 ? 5.396 -6.271 -4.725 1.00 92.19 82 CYS A C 1
ATOM 664 O O . CYS A 1 82 ? 6.519 -6.303 -4.218 1.00 92.19 82 CYS A O 1
ATOM 666 N N . PRO A 1 83 ? 5.042 -7.130 -5.702 1.00 89.31 83 PRO A N 1
ATOM 667 C CA . PRO A 1 83 ? 5.966 -8.133 -6.237 1.00 89.31 83 PRO A CA 1
ATOM 668 C C . PRO A 1 83 ? 7.224 -7.543 -6.887 1.00 89.31 83 PRO A C 1
ATOM 670 O O . PRO A 1 83 ? 8.218 -8.246 -7.034 1.00 89.31 83 PRO A O 1
ATOM 673 N N . SER A 1 84 ? 7.209 -6.256 -7.247 1.00 86.38 84 SER A N 1
ATOM 674 C CA . SER A 1 84 ? 8.386 -5.538 -7.754 1.00 86.38 84 SER A CA 1
ATOM 675 C C . SER A 1 84 ? 9.410 -5.181 -6.664 1.00 86.38 84 SER A C 1
ATOM 677 O O . SER A 1 84 ? 10.405 -4.528 -6.972 1.00 86.38 84 SER A O 1
ATOM 679 N N . ALA A 1 85 ? 9.186 -5.596 -5.409 1.00 88.69 85 ALA A N 1
ATOM 680 C CA . ALA A 1 85 ? 10.086 -5.400 -4.272 1.00 88.69 85 ALA A CA 1
ATOM 681 C C . ALA A 1 85 ? 10.564 -3.939 -4.146 1.00 88.69 85 ALA A C 1
ATOM 683 O O . ALA A 1 85 ? 9.736 -3.039 -4.034 1.00 88.69 85 ALA A O 1
ATOM 684 N N . SER A 1 86 ? 11.877 -3.690 -4.174 1.00 87.38 86 SER A N 1
ATOM 685 C CA . SER A 1 86 ? 12.466 -2.346 -4.064 1.00 87.38 86 SER A CA 1
ATOM 686 C C . SER A 1 86 ? 12.271 -1.458 -5.301 1.00 87.38 86 SER A C 1
ATOM 688 O O . SER A 1 86 ? 12.728 -0.319 -5.315 1.00 87.38 86 SER A O 1
ATOM 690 N N . GLY A 1 87 ? 11.658 -1.971 -6.371 1.00 81.62 87 GLY A N 1
ATOM 691 C CA . GLY A 1 87 ? 11.647 -1.315 -7.678 1.00 81.62 87 GLY A CA 1
ATOM 692 C C . GLY A 1 87 ? 12.872 -1.646 -8.535 1.00 81.62 87 GLY A C 1
ATOM 693 O O . GLY A 1 87 ? 12.908 -1.251 -9.701 1.00 81.62 87 GLY A O 1
ATOM 694 N N . ARG A 1 88 ? 13.834 -2.432 -8.019 1.00 74.44 88 ARG A N 1
ATOM 695 C CA . ARG A 1 88 ? 14.877 -3.088 -8.824 1.00 74.44 88 ARG A CA 1
ATOM 696 C C . ARG A 1 88 ? 14.245 -4.209 -9.656 1.00 74.44 88 ARG A C 1
ATOM 698 O O . ARG A 1 88 ? 14.349 -5.389 -9.339 1.00 74.44 88 ARG A O 1
ATOM 705 N N . TYR A 1 89 ? 13.539 -3.816 -10.709 1.00 66.50 89 TYR A N 1
ATOM 706 C CA . TYR A 1 89 ? 13.027 -4.728 -11.719 1.00 66.50 89 TYR A CA 1
ATOM 707 C C . TYR A 1 89 ? 13.933 -4.645 -12.944 1.00 66.50 89 TYR A C 1
ATOM 709 O O . TYR A 1 89 ? 13.946 -3.630 -13.639 1.00 66.50 89 TYR A O 1
ATOM 717 N N . SER A 1 90 ? 14.696 -5.699 -13.212 1.00 57.59 90 SER A N 1
ATOM 718 C CA . SER A 1 90 ? 15.408 -5.868 -14.475 1.00 57.59 90 SER A CA 1
ATOM 719 C C . SER A 1 90 ? 15.038 -7.225 -15.071 1.00 57.59 90 SER A C 1
ATOM 721 O O . SER A 1 90 ? 14.778 -8.186 -14.351 1.00 57.59 90 SER A O 1
ATOM 723 N N . TYR A 1 91 ? 14.957 -7.291 -16.400 1.00 55.16 91 TYR A N 1
ATOM 724 C CA . TYR A 1 91 ? 14.654 -8.535 -17.119 1.00 55.16 91 TYR A CA 1
ATOM 725 C C . TYR A 1 91 ? 15.843 -9.505 -17.155 1.00 55.16 91 TYR A C 1
ATOM 727 O O . TYR A 1 91 ? 15.680 -10.661 -17.537 1.00 55.16 91 TYR A O 1
ATOM 735 N N . GLU A 1 92 ? 17.032 -9.022 -16.798 1.00 54.22 92 GLU A N 1
ATOM 736 C CA . GLU A 1 92 ? 18.297 -9.741 -16.939 1.00 54.22 92 GLU A CA 1
ATOM 737 C C . GLU A 1 92 ? 18.845 -10.245 -15.599 1.00 54.22 92 GLU A C 1
ATOM 739 O O . GLU A 1 92 ? 19.685 -11.144 -15.591 1.00 54.22 92 GLU A O 1
ATOM 744 N N . GLU A 1 93 ? 18.374 -9.705 -14.469 1.00 61.41 93 GLU A N 1
ATOM 745 C CA . GLU A 1 93 ? 18.844 -10.091 -13.138 1.00 61.41 93 GLU A CA 1
ATOM 746 C C . GLU A 1 93 ? 17.798 -10.907 -12.374 1.00 61.41 93 GLU A C 1
ATOM 748 O O . GLU A 1 93 ? 16.594 -10.869 -12.633 1.00 61.41 93 GLU A O 1
ATOM 753 N N . GLU A 1 94 ? 18.290 -11.662 -11.396 1.00 67.75 94 GLU A N 1
ATOM 754 C CA . GLU A 1 94 ? 17.454 -12.412 -10.473 1.00 67.75 94 GLU A CA 1
ATOM 755 C C . GLU A 1 94 ? 16.572 -11.445 -9.670 1.00 67.75 94 GLU A C 1
ATOM 757 O O . GLU A 1 94 ? 17.052 -10.467 -9.089 1.00 67.75 94 GLU A O 1
ATOM 762 N N . GLN A 1 95 ? 15.262 -11.699 -9.669 1.00 70.06 95 GLN A N 1
ATOM 763 C CA . GLN A 1 95 ? 14.299 -10.804 -9.040 1.00 70.06 95 GLN A CA 1
ATOM 764 C C . GLN A 1 95 ? 14.548 -10.729 -7.531 1.00 70.06 95 GLN A C 1
ATOM 766 O O . GLN A 1 95 ? 14.609 -11.751 -6.844 1.00 70.06 95 GLN A O 1
ATOM 771 N N . GLU A 1 96 ? 14.655 -9.507 -7.002 1.00 81.19 96 GLU A N 1
ATOM 772 C CA . GLU A 1 96 ? 14.832 -9.308 -5.569 1.00 81.19 96 GLU A CA 1
ATOM 773 C C . GLU A 1 96 ? 13.642 -9.886 -4.789 1.00 81.19 96 GLU A C 1
ATOM 775 O O . GLU A 1 96 ? 12.475 -9.653 -5.118 1.00 81.19 96 GLU A O 1
ATOM 780 N N . ALA A 1 97 ? 13.942 -10.619 -3.716 1.00 84.25 97 ALA A N 1
ATOM 781 C CA . ALA A 1 97 ? 12.920 -11.137 -2.822 1.00 84.25 97 ALA A CA 1
ATOM 782 C C . ALA A 1 97 ? 12.130 -9.994 -2.166 1.00 84.25 97 ALA A C 1
ATOM 784 O O . ALA A 1 97 ? 12.694 -9.057 -1.592 1.00 84.25 97 ALA A O 1
ATOM 785 N N . THR A 1 98 ? 10.804 -10.110 -2.180 1.00 88.94 98 THR A N 1
ATOM 786 C CA . THR A 1 98 ? 9.930 -9.210 -1.428 1.00 88.94 98 THR A CA 1
ATOM 787 C C . THR A 1 98 ? 10.167 -9.367 0.071 1.00 88.94 98 THR A C 1
ATOM 789 O O . THR A 1 98 ? 10.228 -10.490 0.579 1.00 88.94 98 THR A O 1
ATOM 792 N N . ARG A 1 99 ? 10.240 -8.247 0.792 1.00 90.75 99 ARG A N 1
ATOM 793 C CA . ARG A 1 99 ? 10.316 -8.224 2.258 1.00 90.75 99 ARG A CA 1
ATOM 794 C C . ARG A 1 99 ? 8.935 -7.900 2.845 1.00 90.75 99 ARG A C 1
ATOM 796 O O . ARG A 1 99 ? 8.190 -7.151 2.213 1.00 90.75 99 ARG A O 1
ATOM 803 N N . PRO A 1 100 ? 8.570 -8.462 4.010 1.00 92.81 100 PRO A N 1
ATOM 804 C CA . PRO A 1 100 ? 7.322 -8.107 4.677 1.00 92.81 100 PRO A CA 1
ATOM 805 C C . PRO A 1 100 ? 7.355 -6.653 5.166 1.00 92.81 100 PRO A C 1
ATOM 807 O O . PRO A 1 100 ? 8.429 -6.109 5.430 1.00 92.81 100 PRO A O 1
ATOM 810 N N . ILE A 1 101 ? 6.172 -6.059 5.311 1.00 92.56 101 ILE A N 1
ATOM 811 C CA . ILE A 1 101 ? 5.951 -4.772 5.980 1.00 92.56 101 ILE A CA 1
ATOM 812 C C . ILE A 1 101 ? 5.181 -5.061 7.263 1.00 92.56 101 ILE A C 1
ATOM 814 O O . ILE A 1 101 ? 4.276 -5.899 7.256 1.00 92.56 101 ILE A O 1
ATOM 818 N N . ASP A 1 102 ? 5.571 -4.389 8.340 1.00 95.19 102 ASP A N 1
ATOM 819 C CA . ASP A 1 102 ? 4.861 -4.450 9.611 1.00 95.19 102 ASP A CA 1
ATOM 820 C C . ASP A 1 102 ? 3.744 -3.402 9.652 1.00 95.19 102 ASP A C 1
ATOM 822 O O . ASP A 1 102 ? 3.871 -2.335 9.047 1.00 95.19 102 ASP A O 1
ATOM 826 N N . ILE A 1 103 ? 2.645 -3.720 10.333 1.00 96.38 103 ILE A N 1
ATOM 827 C CA . ILE A 1 103 ? 1.508 -2.811 10.506 1.00 96.38 103 ILE A CA 1
ATOM 828 C C . ILE A 1 103 ? 1.133 -2.817 11.979 1.00 96.38 103 ILE A C 1
ATOM 830 O O . ILE A 1 103 ? 0.672 -3.826 12.512 1.00 96.38 103 ILE A O 1
ATOM 834 N N . GLU A 1 104 ? 1.280 -1.660 12.609 1.00 97.12 104 GLU A N 1
ATOM 835 C CA . GLU A 1 104 ? 0.932 -1.438 14.005 1.00 97.12 104 GLU A CA 1
ATOM 836 C C . GLU A 1 104 ? -0.289 -0.514 14.078 1.00 97.12 104 GLU A C 1
ATOM 838 O O . GLU A 1 104 ? -0.382 0.474 13.350 1.00 97.12 104 GLU A O 1
ATOM 843 N N . ILE A 1 105 ? -1.251 -0.857 14.937 1.00 96.19 105 ILE A N 1
ATOM 844 C CA . ILE A 1 105 ? -2.476 -0.080 15.145 1.00 96.19 105 ILE A CA 1
ATOM 845 C C . ILE A 1 105 ? -2.492 0.382 16.597 1.00 96.19 105 ILE A C 1
ATOM 847 O O . ILE A 1 105 ? -2.414 -0.436 17.516 1.00 96.19 105 ILE A O 1
ATOM 851 N N . TYR A 1 106 ? -2.621 1.691 16.789 1.00 94.75 106 TYR A N 1
ATOM 852 C CA . TYR A 1 106 ? -2.602 2.338 18.093 1.00 94.75 106 TYR A CA 1
ATOM 853 C C . TYR A 1 106 ? -3.954 2.986 18.389 1.00 94.75 106 TYR A C 1
ATOM 855 O O . TYR A 1 106 ? -4.471 3.747 17.573 1.00 94.75 106 TYR A O 1
ATOM 863 N N . ASP A 1 107 ? -4.502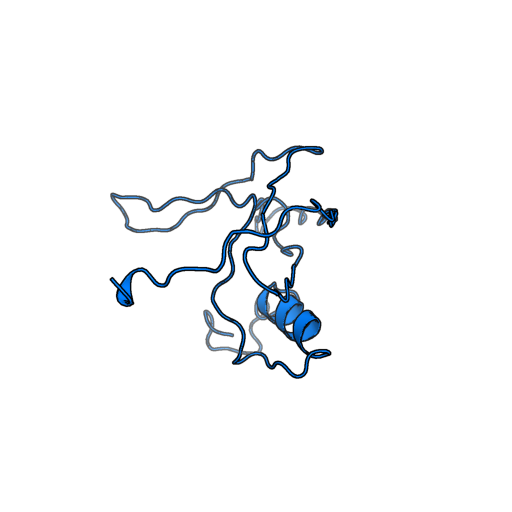 2.731 19.579 1.00 92.62 107 ASP A N 1
ATOM 864 C CA . ASP A 1 107 ? -5.583 3.555 20.123 1.00 92.62 107 ASP A CA 1
ATOM 865 C C . ASP A 1 107 ? -4.965 4.801 20.765 1.00 92.62 107 ASP A C 1
ATOM 867 O O . ASP A 1 107 ? -4.256 4.728 21.772 1.00 92.62 107 ASP A O 1
ATOM 871 N N . THR A 1 108 ? -5.202 5.955 20.147 1.00 87.50 108 THR A N 1
ATOM 872 C CA . THR A 1 108 ? -4.641 7.227 20.611 1.00 87.50 108 THR A CA 1
ATOM 873 C C . THR A 1 108 ? -5.424 7.833 21.779 1.00 87.50 108 THR A C 1
ATOM 875 O O . THR A 1 108 ? -4.957 8.808 22.372 1.00 87.50 108 THR A O 1
ATOM 878 N N . GLY A 1 109 ? -6.620 7.312 22.095 1.00 83.75 109 GLY A N 1
ATOM 879 C CA . GLY A 1 109 ? -7.558 7.898 23.059 1.00 83.75 109 GLY A CA 1
ATOM 880 C C . GLY A 1 109 ? -8.033 9.310 22.690 1.00 83.75 109 GLY A C 1
ATOM 881 O O . GLY A 1 109 ? -8.663 9.986 23.505 1.00 83.75 109 GLY A O 1
ATOM 882 N N . LYS A 1 110 ? -7.700 9.781 21.484 1.00 74.62 110 LYS A N 1
ATOM 883 C CA . LYS A 1 110 ? -8.071 11.081 20.938 1.00 74.62 110 LYS A CA 1
ATOM 884 C C . LYS A 1 110 ? -9.021 10.833 19.786 1.00 74.62 110 LYS A C 1
ATOM 886 O O . LYS A 1 110 ? -8.643 10.180 18.819 1.00 74.62 110 LYS A O 1
ATOM 891 N N . PHE A 1 111 ? -10.216 11.388 19.891 1.00 71.19 111 PHE A N 1
ATOM 892 C CA . PHE A 1 111 ? -11.129 11.525 18.768 1.00 71.19 111 PHE A CA 1
ATOM 893 C C . PHE A 1 111 ? -10.911 12.912 18.176 1.00 71.19 111 PHE A C 1
ATOM 895 O O . PHE A 1 111 ? -10.739 13.879 18.930 1.00 71.19 111 PHE A O 1
ATOM 902 N N . LEU A 1 112 ? -10.873 13.014 16.848 1.00 68.69 112 LEU A N 1
ATOM 903 C CA . LEU A 1 112 ? -10.982 14.326 16.223 1.00 68.69 112 LEU A CA 1
ATOM 904 C C . LEU A 1 112 ? -12.324 14.949 16.628 1.00 68.69 112 LEU A C 1
ATOM 906 O O . LEU A 1 112 ? -13.284 14.211 16.871 1.00 68.69 112 LEU A O 1
ATOM 910 N N . PRO A 1 113 ? -12.395 16.287 16.758 1.00 69.31 113 PRO A N 1
ATOM 911 C CA . PRO A 1 113 ? -13.692 16.949 16.823 1.00 69.31 113 PRO A CA 1
ATOM 912 C C . PRO A 1 113 ? -14.543 16.500 15.629 1.00 69.31 113 PRO A C 1
ATOM 914 O O . PRO A 1 113 ? -13.981 16.145 14.590 1.00 69.31 113 PRO A O 1
ATOM 917 N N . ASP A 1 114 ? -15.869 16.496 15.794 1.00 69.06 114 ASP A N 1
ATOM 918 C CA . ASP A 1 114 ? -16.792 16.158 14.709 1.00 69.06 114 ASP A CA 1
ATOM 919 C C . ASP A 1 114 ? -16.353 16.880 13.427 1.00 69.06 114 ASP A C 1
ATOM 921 O O . ASP A 1 114 ? -16.079 18.083 13.450 1.00 69.06 114 ASP A O 1
ATOM 925 N N . TYR A 1 115 ? -16.201 16.123 12.337 1.00 68.62 115 TYR A N 1
ATOM 926 C CA . TYR A 1 115 ? -15.798 16.670 11.046 1.00 68.62 115 TYR A CA 1
ATOM 927 C C . TYR A 1 115 ? -16.845 17.699 10.608 1.00 68.62 115 TYR A C 1
ATOM 929 O O . TYR A 1 115 ? -17.961 17.333 10.241 1.00 68.62 115 TYR A O 1
ATOM 937 N N . GLU A 1 116 ? -16.499 18.983 10.681 1.00 68.56 116 GLU A N 1
ATOM 938 C CA . GLU A 1 116 ? -17.279 20.044 10.054 1.00 68.56 116 GLU A CA 1
ATOM 939 C C . GLU A 1 116 ? -16.963 20.006 8.557 1.00 68.56 116 GLU A C 1
ATOM 941 O O . GLU A 1 116 ? -15.830 20.290 8.152 1.00 68.56 116 GLU A O 1
ATOM 946 N N . ASP A 1 117 ? -17.940 19.608 7.734 1.00 65.81 117 ASP A N 1
ATOM 947 C CA . ASP A 1 117 ? -17.776 19.632 6.284 1.00 65.81 117 ASP A CA 1
ATOM 948 C C . ASP A 1 117 ? -17.492 21.084 5.865 1.00 65.81 117 ASP A C 1
ATOM 950 O O . ASP A 1 117 ? -18.280 21.981 6.171 1.00 65.81 117 ASP A O 1
ATOM 954 N N . PRO A 1 118 ? -16.379 21.372 5.171 1.00 67.81 118 PRO A N 1
ATOM 955 C CA . PRO A 1 118 ? -16.096 22.725 4.704 1.00 67.81 118 PRO A CA 1
ATOM 956 C C . PRO A 1 118 ? -17.149 23.261 3.716 1.00 67.81 118 PRO A C 1
ATOM 958 O O . PRO A 1 118 ? -17.122 24.451 3.407 1.00 67.81 118 PRO A O 1
ATOM 961 N N . LEU A 1 119 ? -18.051 22.414 3.206 1.00 72.06 119 LEU A N 1
ATOM 962 C CA . LEU A 1 119 ? -19.219 22.799 2.413 1.00 72.06 119 LEU A CA 1
ATOM 963 C C . LEU A 1 119 ? -20.454 23.166 3.260 1.00 72.06 119 LEU A C 1
ATOM 965 O O . LEU A 1 119 ? -21.412 23.694 2.697 1.00 72.06 119 LEU A O 1
ATOM 969 N N . ASP A 1 120 ? -20.436 22.913 4.572 1.00 70.62 120 ASP A N 1
ATOM 970 C CA . ASP A 1 120 ? -21.478 23.329 5.526 1.00 70.62 120 ASP A CA 1
ATOM 971 C C . ASP A 1 120 ? -21.255 24.766 6.072 1.00 70.62 120 ASP A C 1
ATOM 973 O O . ASP A 1 120 ? -22.057 25.253 6.877 1.00 70.62 120 ASP A O 1
ATOM 977 N N . LEU A 1 121 ? -20.194 25.459 5.620 1.00 58.75 121 LEU A N 1
ATOM 978 C CA . LEU A 1 121 ? -19.871 26.877 5.890 1.00 58.75 121 LEU A CA 1
ATOM 979 C C . LEU A 1 121 ? -20.418 27.829 4.809 1.00 58.75 121 LEU A C 1
ATOM 981 O O . LEU A 1 121 ? -20.856 28.944 5.185 1.00 58.75 121 LEU A O 1
#

pLDDT: mean 85.72, std 12.98, range [44.47, 98.31]

Foldseek 3Di:
DVPPVDCPPPPNDCQFPLNQQQVQCVVVVDHSVPDDDDDDPQWAWDQDPVPRDIDTDFGPDDPPDDDDDDDLDDDDDDDDQGQQARVPDDPPDDRDDTDDDDDDDDDPVDHDDDDDDPVVD